Protein AF-A0A8B7D6Y5-F1 (afdb_monomer_lite)

Sequence (173 aa):
MQSFKYAVSQSFRAESDFQPVRTSPNGNCLFNACSISLIGNESLSEYLRCLTSIELYTNVGFSSNHPVIFSQTDVTKSGRIDENTAFFIIISQKAYNSFCKNNRTLSIVSESINIATNYSYSLFLTLCVLSSVVGIPIESYYPIEKDRKEIEKTAYEIFFNCTVRPRVEQAHL

Radius of gyration: 16.14 Å; chains: 1; bounding box: 42×35×40 Å

Structure (mmCIF, N/CA/C/O backbone):
data_AF-A0A8B7D6Y5-F1
#
_entry.id   AF-A0A8B7D6Y5-F1
#
loop_
_atom_site.group_PDB
_atom_site.id
_atom_site.type_symbol
_atom_site.label_atom_id
_atom_site.label_alt_id
_atom_site.label_comp_id
_atom_site.label_asym_id
_atom_site.label_entity_id
_atom_site.label_seq_id
_atom_site.pdbx_PDB_ins_code
_atom_site.Cartn_x
_atom_site.Cartn_y
_atom_site.Cartn_z
_atom_site.occupancy
_atom_site.B_iso_or_equiv
_atom_site.auth_seq_id
_atom_site.auth_comp_id
_atom_site.auth_asym_id
_atom_site.auth_atom_id
_atom_site.pdbx_PDB_model_num
ATOM 1 N N . MET A 1 1 ? 17.418 -23.456 -11.206 1.00 32.28 1 MET A N 1
ATOM 2 C CA . MET A 1 1 ? 16.991 -22.052 -11.027 1.00 32.28 1 MET A CA 1
ATOM 3 C C . MET A 1 1 ? 15.597 -21.925 -11.631 1.00 32.28 1 MET A C 1
ATOM 5 O O . MET A 1 1 ? 15.476 -21.873 -12.848 1.00 32.28 1 MET A O 1
ATOM 9 N N . GLN A 1 2 ? 14.542 -22.044 -10.821 1.00 26.25 2 GLN A N 1
ATOM 10 C CA . GLN A 1 2 ? 13.167 -21.881 -11.306 1.00 26.25 2 GLN A CA 1
ATOM 11 C C . GLN A 1 2 ? 12.915 -20.388 -11.523 1.00 26.25 2 GLN A C 1
ATOM 13 O O . GLN A 1 2 ? 13.011 -19.604 -10.584 1.00 26.25 2 GLN A O 1
ATOM 18 N N . SER A 1 3 ? 12.629 -19.986 -12.764 1.00 25.56 3 SER A N 1
ATOM 19 C CA . SER A 1 3 ? 12.130 -18.642 -13.036 1.00 25.56 3 SER A CA 1
ATOM 20 C C . SER A 1 3 ? 10.734 -18.536 -12.427 1.00 25.56 3 SER A C 1
ATOM 22 O O . SER A 1 3 ? 9.790 -19.143 -12.943 1.00 25.56 3 SER A O 1
ATOM 24 N N . PHE A 1 4 ? 10.589 -17.785 -11.341 1.00 28.42 4 PHE A N 1
ATOM 25 C CA . PHE A 1 4 ? 9.276 -17.370 -10.875 1.00 28.42 4 PHE A CA 1
ATOM 26 C C . PHE A 1 4 ? 8.731 -16.370 -11.889 1.00 28.42 4 PHE A C 1
ATOM 28 O O . PHE A 1 4 ? 9.063 -15.188 -11.889 1.00 28.42 4 PHE A O 1
ATOM 35 N N . LYS A 1 5 ? 7.935 -16.884 -12.825 1.00 28.53 5 LYS A N 1
ATOM 36 C CA . LYS A 1 5 ? 7.107 -16.055 -13.686 1.00 28.53 5 LYS A CA 1
ATOM 37 C C . LYS A 1 5 ? 6.017 -15.489 -12.788 1.00 28.53 5 LYS A C 1
ATOM 39 O O . LYS A 1 5 ? 5.042 -16.181 -12.508 1.00 28.53 5 LYS A O 1
ATOM 44 N N . TYR A 1 6 ? 6.185 -14.254 -12.324 1.00 32.69 6 TYR A N 1
ATOM 45 C CA . TYR A 1 6 ? 5.035 -13.452 -11.933 1.00 32.69 6 TYR A CA 1
ATOM 46 C C . TYR A 1 6 ? 4.132 -13.433 -13.161 1.00 32.69 6 TYR A C 1
ATOM 48 O O . TYR A 1 6 ? 4.512 -12.902 -14.206 1.00 32.69 6 TYR A O 1
ATOM 56 N N . ALA A 1 7 ? 3.003 -14.135 -13.092 1.00 30.05 7 ALA A N 1
ATOM 57 C CA . ALA A 1 7 ? 2.017 -14.084 -14.149 1.00 30.05 7 ALA A CA 1
ATOM 58 C C . ALA A 1 7 ? 1.485 -12.650 -14.160 1.00 30.05 7 ALA A C 1
ATOM 60 O O . ALA A 1 7 ? 0.591 -12.305 -13.394 1.00 30.05 7 ALA A O 1
ATOM 61 N N . VAL A 1 8 ? 2.091 -11.793 -14.985 1.00 35.47 8 VAL A N 1
ATOM 62 C CA . VAL A 1 8 ? 1.481 -10.533 -15.392 1.00 35.47 8 VAL A CA 1
ATOM 63 C C . VAL A 1 8 ? 0.207 -10.966 -16.094 1.00 35.47 8 VAL A C 1
ATOM 65 O O . VAL A 1 8 ? 0.267 -11.512 -17.199 1.00 35.47 8 VAL A O 1
ATOM 68 N N . SER A 1 9 ? -0.918 -10.870 -15.383 1.00 37.56 9 SER A N 1
ATOM 69 C CA . SER A 1 9 ? -2.193 -11.336 -15.906 1.00 37.56 9 SER A CA 1
ATOM 70 C C . SER A 1 9 ? -2.441 -10.646 -17.247 1.00 37.56 9 SER A C 1
ATOM 72 O O . SER A 1 9 ? -2.123 -9.464 -17.433 1.00 37.56 9 SER A O 1
ATOM 74 N N . GLN A 1 10 ? -2.897 -11.437 -18.217 1.00 38.91 10 GLN A N 1
ATOM 75 C CA . GLN A 1 10 ? -3.315 -10.947 -19.523 1.00 38.91 10 GLN A CA 1
ATOM 76 C C . GLN A 1 10 ? -4.280 -9.775 -19.320 1.00 38.91 10 GLN A C 1
ATOM 78 O O . GLN A 1 10 ? -5.091 -9.806 -18.401 1.00 38.91 10 GLN A O 1
ATOM 83 N N . SER A 1 11 ? -4.137 -8.746 -20.154 1.00 40.25 11 SER A N 1
ATOM 84 C CA . SER A 1 11 ? -4.945 -7.521 -20.193 1.00 40.25 11 SER A CA 1
ATOM 85 C C . SER A 1 11 ? -6.373 -7.715 -19.661 1.00 40.25 11 SER A C 1
ATOM 87 O O . SER A 1 11 ? -7.257 -8.211 -20.358 1.00 40.25 11 SER A O 1
ATOM 89 N N . PHE A 1 12 ? -6.593 -7.319 -18.406 1.00 47.62 12 PHE A N 1
ATOM 90 C CA . PHE A 1 12 ? -7.894 -7.421 -17.759 1.00 47.62 12 PHE A CA 1
ATOM 91 C C . PHE A 1 12 ? -8.858 -6.413 -18.390 1.00 47.62 12 PHE A C 1
ATOM 93 O O . PHE A 1 12 ? -8.628 -5.203 -18.361 1.00 47.62 12 PHE A O 1
ATOM 100 N N . ARG A 1 13 ? -9.950 -6.912 -18.974 1.00 47.09 13 ARG A N 1
ATOM 101 C CA . ARG A 1 13 ? -11.105 -6.099 -19.364 1.00 47.09 13 ARG A CA 1
ATOM 102 C C . ARG A 1 13 ? -12.125 -6.202 -18.240 1.00 47.09 13 ARG A C 1
ATOM 104 O O . ARG A 1 13 ? -12.816 -7.207 -18.142 1.00 47.09 13 ARG A O 1
ATOM 111 N N . ALA A 1 14 ? -12.237 -5.158 -17.426 1.00 46.56 14 ALA A N 1
ATOM 112 C CA . ALA A 1 14 ? -13.153 -5.070 -16.284 1.00 46.56 14 ALA A CA 1
ATOM 113 C C . ALA A 1 14 ? -14.660 -5.168 -16.631 1.00 46.56 14 ALA A C 1
ATOM 115 O O . ALA A 1 14 ? -15.495 -4.921 -15.772 1.00 46.56 14 ALA A O 1
ATOM 116 N N . GLU A 1 15 ? -15.035 -5.470 -17.878 1.00 46.34 15 GLU A N 1
ATOM 117 C CA . GLU A 1 15 ? -16.386 -5.239 -18.403 1.00 46.34 15 GLU A CA 1
ATOM 118 C C . GLU A 1 15 ? -17.390 -6.400 -18.181 1.00 46.34 15 GLU A C 1
ATOM 120 O O . GLU A 1 15 ? -18.560 -6.190 -18.486 1.00 46.34 15 GLU A O 1
ATOM 125 N N . SER A 1 16 ? -17.022 -7.580 -17.644 1.00 53.22 16 SER A N 1
ATOM 126 C CA . SER A 1 16 ? -17.982 -8.708 -17.497 1.00 53.22 16 SER A CA 1
ATOM 127 C C . SER A 1 16 ? -18.344 -9.156 -16.075 1.00 53.22 16 SER A C 1
ATOM 129 O O . SER A 1 16 ? -19.503 -9.501 -15.865 1.00 53.22 16 SER A O 1
ATOM 131 N N . ASP A 1 17 ? -17.422 -9.137 -15.101 1.00 60.56 17 ASP A N 1
ATOM 132 C CA . ASP A 1 17 ? -17.633 -9.862 -13.825 1.00 60.56 17 ASP A CA 1
ATOM 133 C C . ASP A 1 17 ? -17.554 -9.000 -12.553 1.00 60.56 17 ASP A C 1
ATOM 135 O O . ASP A 1 17 ? -17.895 -9.466 -11.466 1.00 60.56 17 ASP A O 1
ATOM 139 N N . PHE A 1 18 ? -17.144 -7.734 -12.665 1.00 69.19 18 PHE A N 1
ATOM 140 C CA . PHE A 1 18 ? -16.973 -6.844 -11.515 1.00 69.19 18 PHE A CA 1
ATOM 141 C C . PHE A 1 18 ? -17.637 -5.491 -11.756 1.00 69.19 18 PHE A C 1
ATOM 143 O O . PHE A 1 18 ? -17.457 -4.866 -12.799 1.00 69.19 18 PHE A O 1
ATOM 150 N N . GLN A 1 19 ? -18.382 -5.009 -10.762 1.00 77.69 19 GLN A N 1
ATOM 151 C CA . GLN A 1 19 ? -18.986 -3.681 -10.788 1.00 77.69 19 GLN A CA 1
ATOM 152 C C . GLN A 1 19 ? -18.089 -2.700 -10.016 1.00 77.69 19 GLN A C 1
ATOM 154 O O . GLN A 1 19 ? -17.922 -2.871 -8.806 1.00 77.69 19 GLN A O 1
ATOM 159 N N . PRO A 1 20 ? -17.510 -1.669 -10.662 1.00 83.31 20 PRO A N 1
ATOM 160 C CA . PRO A 1 20 ? -16.677 -0.702 -9.960 1.00 83.31 20 PRO A CA 1
ATOM 161 C C . PRO A 1 20 ? -17.518 0.093 -8.956 1.00 83.31 20 PRO A C 1
ATOM 163 O O . PRO A 1 20 ? -18.541 0.684 -9.309 1.00 83.31 20 PRO A O 1
ATOM 166 N N . VAL A 1 21 ? -17.061 0.137 -7.705 1.00 89.38 21 VAL A N 1
ATOM 167 C CA . VAL A 1 21 ? -17.671 0.943 -6.643 1.00 89.38 21 VAL A CA 1
ATOM 168 C C . VAL A 1 21 ? -16.821 2.183 -6.414 1.00 89.38 21 VAL A C 1
ATOM 170 O O . VAL A 1 21 ? -15.607 2.110 -6.232 1.00 89.38 21 VAL A O 1
ATOM 173 N N . ARG A 1 22 ? -17.467 3.349 -6.443 1.00 92.12 22 ARG A N 1
ATOM 174 C CA . ARG A 1 22 ? -16.793 4.629 -6.243 1.00 92.12 22 ARG A CA 1
ATOM 175 C C . ARG A 1 22 ? -16.532 4.866 -4.757 1.00 92.12 22 ARG A C 1
ATOM 177 O O . ARG A 1 22 ? -17.463 4.818 -3.960 1.00 92.12 22 ARG A O 1
ATOM 184 N N . THR A 1 23 ? -15.295 5.214 -4.419 1.00 95.25 23 THR A N 1
ATOM 185 C CA . THR A 1 23 ? -14.926 5.709 -3.087 1.00 95.25 23 THR A CA 1
ATOM 186 C C . THR A 1 23 ? -15.082 7.225 -2.997 1.00 95.25 23 THR A C 1
ATOM 188 O O . THR A 1 23 ? -15.060 7.937 -4.010 1.00 95.25 23 THR A O 1
ATOM 191 N N . SER A 1 24 ? -15.110 7.752 -1.777 1.00 94.50 24 SER A N 1
ATOM 192 C CA . SER A 1 24 ? -14.846 9.162 -1.511 1.00 94.50 24 SER A CA 1
ATOM 193 C C . SER A 1 24 ? -13.497 9.558 -2.137 1.00 94.50 24 SER A C 1
ATOM 195 O O . SER A 1 24 ? -12.489 8.886 -1.882 1.00 94.50 24 SER A O 1
ATOM 197 N N . PRO A 1 25 ? -13.437 10.628 -2.956 1.00 90.25 25 PRO A N 1
ATOM 198 C CA . PRO A 1 25 ? -12.217 11.077 -3.629 1.00 90.25 25 PRO A CA 1
ATOM 199 C C . PRO A 1 25 ? -11.365 11.953 -2.698 1.00 90.25 25 PRO A C 1
ATOM 201 O O . PRO A 1 25 ? -10.955 13.055 -3.050 1.00 90.25 25 PRO A O 1
ATOM 204 N N . ASN A 1 26 ? -11.145 11.481 -1.473 1.00 89.25 26 ASN A N 1
ATOM 205 C CA . ASN A 1 26 ? -10.206 12.075 -0.531 1.00 89.25 26 ASN A CA 1
ATOM 206 C C . ASN A 1 26 ? -8.901 11.261 -0.577 1.00 89.25 26 ASN A C 1
ATOM 208 O O . ASN A 1 26 ? -8.879 10.141 -1.088 1.00 89.25 26 ASN A O 1
ATOM 212 N N . GLY A 1 27 ? -7.792 11.785 -0.056 1.00 90.88 27 GLY A N 1
ATOM 213 C CA . GLY A 1 27 ? -6.514 11.058 -0.071 1.00 90.88 27 GLY A CA 1
ATOM 214 C C . GLY A 1 27 ? -6.485 9.760 0.759 1.00 90.88 27 GLY A C 1
ATOM 215 O O . GLY A 1 27 ? -5.415 9.196 0.963 1.00 90.88 27 GLY A O 1
ATOM 216 N N . ASN A 1 28 ? -7.636 9.269 1.239 1.00 95.38 28 ASN A N 1
ATOM 217 C CA . ASN A 1 28 ? -7.809 7.928 1.797 1.00 95.38 28 ASN A CA 1
ATOM 218 C C . ASN A 1 28 ? -8.375 6.923 0.782 1.00 95.38 28 ASN A C 1
ATOM 220 O O . ASN A 1 28 ? -8.666 5.803 1.179 1.00 95.38 28 ASN A O 1
ATOM 224 N N . CYS A 1 29 ? -8.529 7.273 -0.500 1.00 94.62 29 CYS A N 1
ATOM 225 C CA . CYS A 1 29 ? -9.217 6.442 -1.497 1.00 94.62 29 CYS A CA 1
ATOM 226 C C . CYS A 1 29 ? -8.765 4.968 -1.537 1.00 94.62 29 CYS A C 1
ATOM 228 O O . CYS A 1 29 ? -9.612 4.089 -1.655 1.00 94.62 29 CYS A O 1
ATOM 230 N N . LEU A 1 30 ? -7.471 4.678 -1.350 1.00 95.44 30 LEU A N 1
ATOM 231 C CA . LEU A 1 30 ? -6.962 3.306 -1.228 1.00 95.44 30 LEU A CA 1
ATOM 232 C C . LEU A 1 30 ? -7.583 2.555 -0.034 1.00 95.44 30 LEU A C 1
ATOM 234 O O . LEU A 1 30 ? -8.047 1.424 -0.170 1.00 95.44 30 LEU A O 1
ATOM 238 N N . PHE A 1 31 ? -7.607 3.190 1.137 1.00 97.81 31 PHE A N 1
ATOM 239 C CA . PHE A 1 31 ? -8.162 2.609 2.359 1.00 97.81 31 PHE A CA 1
ATOM 240 C C . PHE A 1 31 ? -9.689 2.559 2.325 1.00 97.81 31 PHE A C 1
ATOM 242 O O . PHE A 1 31 ? -10.262 1.577 2.786 1.00 97.81 31 PHE A O 1
ATOM 249 N N . ASN A 1 32 ? -10.333 3.554 1.712 1.00 97.62 32 ASN A N 1
ATOM 250 C CA . ASN A 1 32 ? -11.772 3.555 1.457 1.00 97.62 32 ASN A CA 1
ATOM 251 C C . ASN A 1 32 ? -12.167 2.371 0.568 1.00 97.62 32 ASN A C 1
ATOM 253 O O . ASN A 1 32 ? -13.096 1.641 0.903 1.00 97.62 32 ASN A O 1
ATOM 257 N N . ALA A 1 33 ? -11.429 2.140 -0.524 1.00 95.88 33 ALA A N 1
ATOM 258 C CA . ALA A 1 33 ? -11.664 1.014 -1.426 1.00 95.88 33 ALA A CA 1
A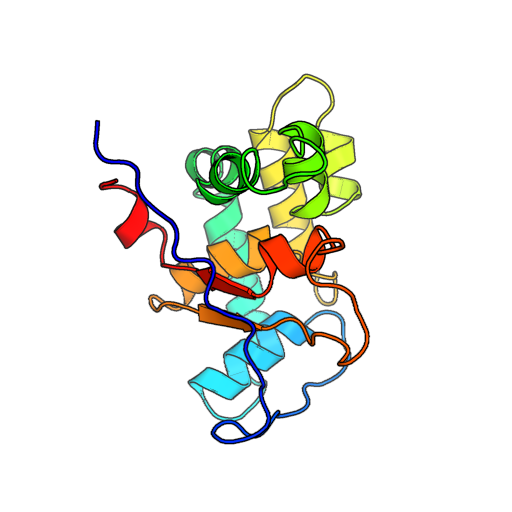TOM 259 C C . ALA A 1 33 ? -11.533 -0.316 -0.679 1.00 95.88 33 ALA A C 1
ATOM 261 O O . ALA A 1 33 ? -12.412 -1.166 -0.764 1.00 95.88 33 ALA A O 1
ATOM 262 N N . CYS A 1 34 ? -10.470 -0.468 0.112 1.00 96.56 34 CYS A N 1
ATOM 263 C CA . CYS A 1 34 ? -10.254 -1.672 0.903 1.00 96.56 34 CYS A CA 1
ATOM 264 C C . CYS A 1 34 ? -11.343 -1.872 1.973 1.00 96.56 34 CYS A C 1
ATOM 266 O O . CYS A 1 34 ? -11.875 -2.970 2.109 1.00 96.56 34 CYS A O 1
ATOM 268 N N . SER A 1 35 ? -11.741 -0.809 2.677 1.00 97.94 35 SER A N 1
ATOM 269 C CA . SER A 1 35 ? -12.831 -0.839 3.658 1.00 97.94 35 SER A CA 1
ATOM 270 C C . SER A 1 35 ? -14.151 -1.273 3.015 1.00 97.94 35 SER A C 1
ATOM 272 O O . SER A 1 35 ? -14.833 -2.150 3.545 1.00 97.94 35 SER A O 1
ATOM 274 N N . ILE A 1 36 ? -14.493 -0.725 1.845 1.00 96.44 36 ILE A N 1
ATOM 275 C CA . ILE A 1 36 ? -15.694 -1.117 1.099 1.00 96.44 36 ILE A CA 1
ATOM 276 C C . ILE A 1 36 ? -15.629 -2.595 0.711 1.00 96.44 36 ILE A C 1
ATOM 278 O O . ILE A 1 36 ? -16.602 -3.311 0.928 1.00 96.44 36 ILE A O 1
ATOM 282 N N . SER A 1 37 ? -14.491 -3.071 0.203 1.00 94.00 37 SER A N 1
ATOM 283 C CA . SER A 1 37 ? -14.328 -4.484 -0.156 1.00 94.00 37 SER A CA 1
ATOM 284 C C . SER A 1 37 ? -14.456 -5.430 1.042 1.00 94.00 37 SER A C 1
ATOM 286 O O . SER A 1 37 ? -14.931 -6.549 0.878 1.00 94.00 37 SER A O 1
ATOM 288 N N . LEU A 1 38 ? -14.048 -5.001 2.241 1.00 95.12 38 LEU A N 1
ATOM 289 C CA . LEU A 1 38 ? -14.090 -5.830 3.450 1.00 95.12 38 LEU A CA 1
ATOM 290 C C . LEU A 1 38 ? -15.453 -5.819 4.151 1.00 95.12 38 LEU A C 1
ATOM 292 O O . LEU A 1 38 ? -15.895 -6.859 4.634 1.00 95.12 38 LEU A O 1
ATOM 296 N N . ILE A 1 39 ? -16.097 -4.653 4.262 1.00 96.44 39 ILE A N 1
ATOM 297 C CA . ILE A 1 39 ? -17.285 -4.468 5.117 1.00 96.44 39 ILE A CA 1
ATOM 298 C C . ILE A 1 39 ? -18.435 -3.694 4.453 1.00 96.44 39 ILE A C 1
ATOM 300 O O . ILE A 1 39 ? -19.424 -3.367 5.108 1.00 96.44 39 ILE A O 1
ATOM 304 N N . GLY A 1 40 ? -18.317 -3.360 3.167 1.00 96.00 40 GLY A N 1
ATOM 305 C CA . GLY A 1 40 ? -19.365 -2.690 2.391 1.00 96.00 40 GLY A CA 1
ATOM 306 C C . GLY A 1 40 ? -19.512 -1.183 2.633 1.00 96.00 40 GLY A C 1
ATOM 307 O O . GLY A 1 40 ? -20.456 -0.583 2.126 1.00 96.00 40 GLY A O 1
ATOM 308 N N . ASN A 1 41 ? -18.620 -0.546 3.399 1.00 96.88 41 ASN A N 1
ATOM 309 C CA . ASN A 1 41 ? -18.607 0.906 3.624 1.00 96.88 41 ASN A CA 1
ATOM 310 C C . ASN A 1 41 ? -17.197 1.411 3.991 1.00 96.88 41 ASN A C 1
ATOM 312 O O . ASN A 1 41 ? -16.276 0.617 4.150 1.00 96.88 41 ASN A O 1
ATOM 316 N N . GLU A 1 42 ? -17.016 2.725 4.147 1.00 97.81 42 GLU A N 1
ATOM 317 C CA . GLU A 1 42 ? -15.705 3.365 4.370 1.00 97.81 42 GLU A CA 1
ATOM 318 C C . GLU A 1 42 ? -15.292 3.499 5.854 1.00 97.81 42 GLU A C 1
ATOM 320 O O . 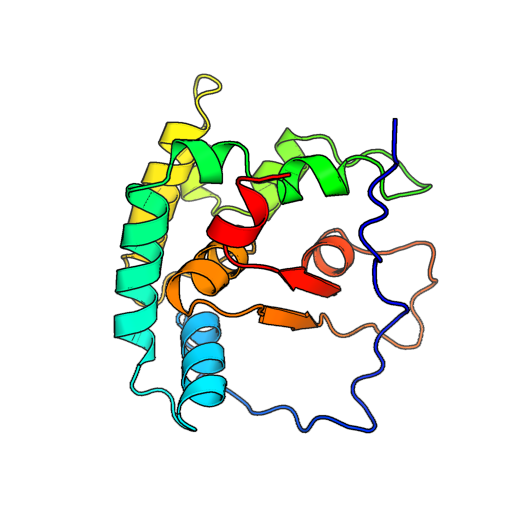GLU A 1 42 ? -14.302 4.168 6.154 1.00 97.81 42 GLU A O 1
ATOM 325 N N . SER A 1 43 ? -16.013 2.892 6.806 1.00 97.94 43 SER A N 1
ATOM 326 C CA . SER A 1 43 ? -15.781 3.136 8.244 1.00 97.94 43 SER A CA 1
ATOM 327 C C . SER A 1 43 ? -14.446 2.613 8.791 1.00 97.94 43 SER A C 1
ATOM 329 O O . SER A 1 43 ? -13.992 3.106 9.822 1.00 97.94 43 SER A O 1
ATOM 331 N N . LEU A 1 44 ? -13.770 1.677 8.110 1.00 97.81 44 LEU A N 1
ATOM 332 C CA . LEU A 1 44 ? -12.452 1.177 8.527 1.00 97.81 44 LEU A CA 1
ATOM 333 C C . LEU A 1 44 ? -11.282 1.969 7.939 1.00 97.81 44 LEU A C 1
ATOM 335 O O . LEU A 1 44 ? -10.135 1.669 8.256 1.00 97.81 44 LEU A O 1
ATOM 339 N N . SER A 1 45 ? -11.524 2.970 7.097 1.00 97.19 45 SER A N 1
ATOM 340 C CA . SER A 1 45 ? -10.468 3.578 6.278 1.00 97.19 45 SER A CA 1
ATOM 341 C C . SER A 1 45 ? -9.329 4.188 7.099 1.00 97.19 45 SER A C 1
ATOM 343 O O . SER A 1 45 ? -8.158 3.929 6.828 1.00 97.19 45 SER A O 1
ATOM 345 N N . GLU A 1 46 ? -9.647 4.950 8.148 1.00 96.81 46 GLU A N 1
ATOM 346 C CA . GLU A 1 46 ? -8.631 5.542 9.031 1.00 96.81 46 GLU A CA 1
ATOM 347 C C . GLU A 1 46 ? -7.904 4.481 9.868 1.00 96.81 46 GLU A C 1
ATOM 349 O O . GLU A 1 46 ? -6.695 4.574 10.092 1.00 96.81 46 GLU A O 1
ATOM 354 N N . TYR A 1 47 ? -8.620 3.432 10.277 1.00 97.62 47 TYR A N 1
ATOM 355 C CA . TYR A 1 47 ? -8.042 2.317 11.020 1.00 97.62 47 TYR A CA 1
ATOM 356 C C . TYR A 1 47 ? -7.058 1.515 10.156 1.00 97.62 47 TYR A C 1
ATOM 358 O O . TYR A 1 47 ? -5.916 1.300 10.559 1.00 97.62 47 TYR A O 1
ATOM 366 N N . LEU A 1 48 ? -7.453 1.159 8.928 1.00 98.12 48 LEU A N 1
ATOM 367 C CA . LEU A 1 48 ? -6.596 0.492 7.943 1.00 98.12 48 LEU A CA 1
ATOM 368 C C . LEU A 1 48 ? -5.365 1.335 7.612 1.00 98.12 48 LEU A C 1
ATOM 370 O O . LEU A 1 48 ? -4.258 0.804 7.527 1.00 98.12 48 LEU A O 1
ATOM 374 N N . ARG A 1 49 ? -5.535 2.653 7.478 1.00 97.75 49 ARG A N 1
ATOM 375 C CA . ARG A 1 49 ? -4.434 3.597 7.265 1.00 97.75 49 ARG A CA 1
ATOM 376 C C . ARG A 1 49 ? -3.426 3.565 8.408 1.00 97.75 49 ARG A C 1
ATOM 378 O O . ARG A 1 49 ? -2.226 3.431 8.163 1.00 97.75 49 ARG A O 1
ATOM 385 N N . CYS A 1 50 ? -3.915 3.636 9.644 1.00 97.62 50 CYS A N 1
ATOM 386 C CA . CYS A 1 50 ? -3.089 3.553 10.843 1.00 97.62 50 CYS A CA 1
ATOM 387 C C . CYS A 1 50 ? -2.314 2.228 10.888 1.00 97.62 50 CYS A C 1
ATOM 389 O O . CYS A 1 50 ? -1.083 2.239 10.945 1.00 97.62 50 CYS A O 1
ATOM 391 N N . LEU A 1 51 ? -3.000 1.091 10.746 1.00 98.12 51 LEU A N 1
ATOM 392 C CA . LEU A 1 51 ? -2.359 -0.226 10.740 1.00 98.12 51 LEU A CA 1
ATOM 393 C C . LEU A 1 51 ? -1.327 -0.377 9.616 1.00 98.12 51 LEU A C 1
ATOM 395 O O . LEU A 1 51 ? -0.246 -0.909 9.846 1.00 98.12 51 LEU A O 1
ATOM 399 N N . THR A 1 52 ? -1.615 0.148 8.425 1.00 97.88 52 THR A N 1
ATOM 400 C CA . THR A 1 52 ? -0.682 0.108 7.287 1.00 97.88 52 THR A CA 1
ATOM 401 C C . THR A 1 52 ? 0.568 0.931 7.556 1.00 97.88 52 THR A C 1
ATOM 403 O O . THR A 1 52 ? 1.671 0.489 7.240 1.00 97.88 52 THR A O 1
ATOM 406 N N . SER A 1 53 ? 0.431 2.099 8.189 1.00 97.62 53 SER A N 1
ATOM 407 C CA . SER A 1 53 ? 1.592 2.890 8.605 1.00 97.62 53 SER A CA 1
ATOM 408 C C . SER A 1 53 ? 2.447 2.160 9.650 1.00 97.62 53 SER A C 1
ATOM 410 O O . SER A 1 53 ? 3.674 2.156 9.539 1.00 97.62 53 SER A O 1
ATOM 412 N N . ILE A 1 54 ? 1.813 1.472 10.608 1.00 97.81 54 ILE A N 1
ATOM 413 C CA . ILE A 1 54 ? 2.495 0.682 11.641 1.00 97.81 54 ILE A CA 1
ATOM 414 C C . ILE A 1 54 ? 3.217 -0.515 11.018 1.00 97.81 54 ILE A C 1
ATOM 416 O O . ILE A 1 54 ? 4.391 -0.730 11.313 1.00 97.81 54 ILE A O 1
ATOM 420 N N . GLU A 1 55 ? 2.565 -1.276 10.137 1.00 97.12 55 GLU A N 1
ATOM 421 C CA . GLU A 1 55 ? 3.179 -2.418 9.445 1.00 97.12 55 GLU A CA 1
ATOM 422 C C . GLU A 1 55 ? 4.386 -1.963 8.610 1.00 97.12 55 GLU A C 1
ATOM 424 O O . GLU A 1 55 ? 5.447 -2.589 8.671 1.00 97.12 55 GLU A O 1
ATOM 429 N N . LEU A 1 56 ? 4.266 -0.835 7.895 1.00 95.31 56 LEU A N 1
ATOM 430 C CA . LEU A 1 56 ? 5.356 -0.275 7.095 1.00 95.31 56 LEU A CA 1
ATOM 431 C C . LEU A 1 56 ? 6.548 0.138 7.973 1.00 95.31 56 LEU A C 1
ATOM 433 O O . LEU A 1 56 ? 7.686 -0.171 7.627 1.00 95.31 56 LEU A O 1
ATOM 437 N N . TYR A 1 57 ? 6.292 0.788 9.116 1.00 96.31 57 TYR A N 1
ATOM 438 C CA . TYR A 1 57 ? 7.322 1.223 10.069 1.00 96.31 57 TYR A CA 1
ATOM 439 C C . TYR A 1 57 ? 8.007 0.048 10.784 1.00 96.31 57 TYR A C 1
ATOM 441 O O . TYR A 1 57 ? 9.226 0.026 10.950 1.00 96.31 57 TYR A O 1
ATOM 449 N N . THR A 1 58 ? 7.235 -0.951 11.208 1.00 96.31 58 THR A N 1
ATOM 450 C CA . THR A 1 58 ? 7.753 -2.107 11.959 1.00 96.31 58 THR A CA 1
ATOM 451 C C . THR A 1 58 ? 8.502 -3.096 11.068 1.00 96.31 58 THR A C 1
ATOM 453 O O . THR A 1 58 ? 9.441 -3.742 11.529 1.00 96.31 58 THR A O 1
ATOM 456 N N . ASN A 1 59 ? 8.165 -3.161 9.775 1.00 95.19 59 ASN A N 1
ATOM 457 C CA . ASN A 1 59 ? 8.778 -4.069 8.802 1.00 95.19 59 ASN A CA 1
ATOM 458 C C . ASN A 1 59 ? 9.593 -3.321 7.732 1.00 95.19 59 ASN A C 1
ATOM 460 O O . ASN A 1 59 ? 9.616 -3.712 6.559 1.00 95.19 59 ASN A O 1
ATOM 464 N N . VAL A 1 60 ? 10.298 -2.255 8.128 1.00 92.69 60 VAL A N 1
ATOM 465 C CA . VAL A 1 60 ? 11.119 -1.425 7.225 1.00 92.69 60 VAL A CA 1
ATOM 466 C C . VAL A 1 60 ? 12.169 -2.225 6.448 1.00 92.69 60 VAL A C 1
ATOM 468 O O . VAL A 1 60 ? 12.433 -1.926 5.285 1.00 92.69 60 VAL A O 1
ATOM 471 N N . GLY A 1 61 ? 12.752 -3.268 7.049 1.00 90.94 61 GLY A N 1
ATOM 472 C CA . GLY A 1 61 ? 13.780 -4.095 6.405 1.00 90.94 61 GLY A CA 1
ATOM 473 C C . GLY A 1 61 ? 13.233 -4.917 5.236 1.00 90.94 61 GLY A C 1
ATOM 474 O O . GLY A 1 61 ? 13.857 -4.979 4.180 1.00 90.94 61 GLY A O 1
ATOM 475 N N . PHE A 1 62 ? 12.032 -5.478 5.397 1.00 90.81 62 PHE A N 1
ATOM 476 C CA . PHE A 1 62 ? 11.337 -6.168 4.312 1.00 90.81 62 PHE A CA 1
ATOM 477 C C . PHE A 1 62 ? 10.862 -5.169 3.255 1.00 90.81 62 PHE A C 1
ATOM 479 O O . PHE A 1 62 ? 11.144 -5.329 2.075 1.00 90.81 62 PHE A O 1
ATOM 486 N N . SER A 1 63 ? 10.197 -4.095 3.680 1.00 90.94 63 SER A N 1
ATOM 487 C CA . SER A 1 63 ? 9.586 -3.119 2.771 1.00 90.94 63 SER A CA 1
ATOM 488 C C . SER A 1 63 ? 10.615 -2.365 1.919 1.00 90.94 63 SER A C 1
ATOM 490 O O . SER A 1 63 ? 10.344 -2.035 0.769 1.00 90.94 63 SER A O 1
ATOM 492 N N . SER A 1 64 ? 11.821 -2.133 2.448 1.00 89.31 64 SER A N 1
ATOM 493 C CA . SER A 1 64 ? 12.929 -1.513 1.701 1.00 89.31 64 SER A CA 1
ATOM 494 C C . SER A 1 64 ? 13.520 -2.416 0.614 1.00 89.31 64 SER A C 1
ATOM 496 O O . SER A 1 64 ? 14.170 -1.917 -0.305 1.00 89.31 64 SER A O 1
ATOM 498 N N . ASN A 1 65 ? 13.261 -3.722 0.697 1.00 87.44 65 ASN A N 1
ATOM 499 C CA . ASN A 1 65 ? 13.694 -4.746 -0.250 1.00 87.44 65 ASN A CA 1
ATOM 500 C C . ASN A 1 65 ? 12.496 -5.549 -0.776 1.00 87.44 65 ASN A C 1
ATOM 502 O O . ASN A 1 65 ? 12.625 -6.737 -1.067 1.00 87.44 65 ASN A O 1
ATOM 506 N N . HIS A 1 66 ? 11.317 -4.925 -0.858 1.00 86.19 66 HIS A N 1
ATOM 507 C CA . HIS A 1 66 ? 10.101 -5.631 -1.242 1.00 86.19 66 HIS A CA 1
ATOM 508 C C . HIS A 1 66 ? 10.295 -6.292 -2.622 1.00 86.19 66 HIS A C 1
ATOM 510 O O . HIS A 1 66 ? 10.705 -5.592 -3.556 1.00 86.19 66 HIS A O 1
ATOM 516 N N . PRO A 1 67 ? 9.966 -7.590 -2.804 1.00 81.88 67 PRO A N 1
ATOM 517 C CA . PRO A 1 67 ? 10.221 -8.322 -4.052 1.00 81.88 67 PRO A CA 1
ATOM 518 C C . PRO A 1 67 ? 9.682 -7.626 -5.303 1.00 81.8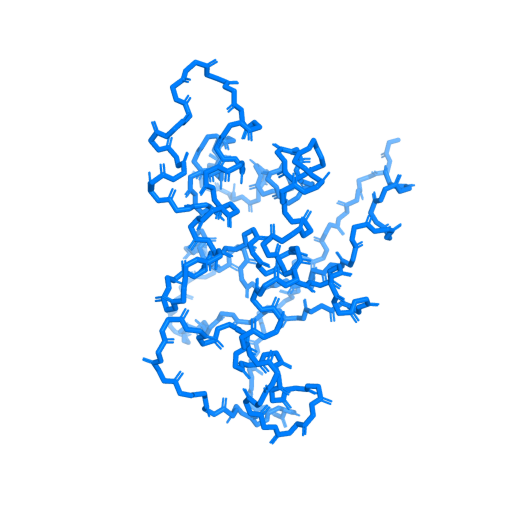8 67 PRO A C 1
ATOM 520 O O . PRO A 1 67 ? 10.264 -7.719 -6.384 1.00 81.88 67 PRO A O 1
ATOM 523 N N . VAL A 1 68 ? 8.595 -6.865 -5.144 1.00 76.56 68 VAL A N 1
ATOM 524 C CA . VAL A 1 68 ? 7.993 -6.103 -6.239 1.00 76.56 68 VAL A CA 1
ATOM 525 C C . VAL A 1 68 ? 8.939 -5.080 -6.875 1.00 76.56 68 VAL A C 1
ATOM 527 O O . VAL A 1 68 ? 8.868 -4.899 -8.083 1.00 76.56 68 VAL A O 1
ATOM 530 N N . ILE A 1 69 ? 9.869 -4.481 -6.118 1.00 73.31 69 ILE A N 1
ATOM 531 C CA . ILE A 1 69 ? 10.876 -3.545 -6.651 1.00 73.31 69 ILE A CA 1
ATOM 532 C C . ILE A 1 69 ? 11.747 -4.254 -7.693 1.00 73.31 69 ILE A C 1
ATOM 534 O O . ILE A 1 69 ? 11.984 -3.727 -8.774 1.00 73.31 69 ILE A O 1
ATOM 538 N N . PHE A 1 70 ? 12.179 -5.477 -7.381 1.00 70.25 70 PHE A N 1
ATOM 539 C CA . PHE A 1 70 ? 13.095 -6.256 -8.210 1.00 70.25 70 PHE A CA 1
ATOM 540 C C . PHE A 1 70 ? 12.381 -6.955 -9.366 1.00 70.25 70 PHE A C 1
ATOM 542 O O . PHE A 1 70 ? 12.900 -6.995 -10.479 1.00 70.25 70 PHE A O 1
ATOM 549 N N . SER A 1 71 ? 11.166 -7.457 -9.129 1.00 67.38 71 SER A N 1
ATOM 550 C CA . SER A 1 71 ? 10.386 -8.198 -10.129 1.00 67.38 71 SER A CA 1
ATOM 551 C C . SER A 1 71 ? 10.061 -7.390 -11.391 1.00 67.38 71 SER A C 1
ATOM 553 O O . SER A 1 71 ? 9.855 -7.983 -12.445 1.00 67.38 71 SER A O 1
ATOM 555 N N . GLN A 1 72 ? 10.052 -6.053 -11.302 1.00 62.16 72 GLN A N 1
ATOM 556 C CA . GLN A 1 72 ? 9.705 -5.167 -12.420 1.00 62.16 72 GLN A CA 1
ATOM 557 C C . GLN A 1 72 ? 10.911 -4.704 -13.250 1.00 62.16 72 GLN A C 1
ATOM 559 O O . GLN A 1 72 ? 10.742 -4.091 -14.305 1.00 62.16 72 GLN A O 1
ATOM 564 N N . THR A 1 73 ? 12.133 -5.029 -12.819 1.00 55.34 73 THR A N 1
ATOM 565 C CA . THR A 1 73 ? 13.368 -4.570 -13.477 1.00 55.34 73 THR A CA 1
ATOM 566 C C . THR A 1 73 ? 13.652 -5.254 -14.824 1.00 55.34 73 THR A C 1
ATOM 568 O O . THR A 1 73 ? 14.430 -4.723 -15.613 1.00 55.34 73 THR A O 1
ATOM 571 N N . ASP A 1 74 ? 12.971 -6.362 -15.148 1.00 53.38 74 ASP A N 1
ATOM 572 C CA . ASP A 1 74 ? 13.186 -7.154 -16.375 1.00 53.38 74 ASP A CA 1
ATOM 573 C C . ASP A 1 74 ? 11.968 -7.184 -17.341 1.00 53.38 74 ASP A C 1
ATOM 575 O O . ASP A 1 74 ? 11.923 -7.997 -18.264 1.00 53.38 74 ASP A O 1
ATOM 579 N N . VAL A 1 75 ? 10.955 -6.322 -17.158 1.00 53.12 75 VAL A N 1
ATOM 580 C CA . VAL A 1 75 ? 9.607 -6.562 -17.733 1.00 53.12 75 VAL A CA 1
ATOM 581 C C . VAL A 1 75 ? 9.319 -5.859 -19.071 1.00 53.12 75 VAL A C 1
ATOM 583 O O . VAL A 1 75 ? 8.322 -6.188 -19.715 1.00 53.12 75 VAL A O 1
ATOM 586 N N . THR A 1 76 ? 10.167 -4.955 -19.582 1.00 50.16 76 THR A N 1
ATOM 587 C CA . THR A 1 76 ? 9.871 -4.284 -20.870 1.00 50.16 76 THR A CA 1
ATOM 588 C C . THR A 1 76 ? 10.848 -4.634 -21.995 1.00 50.16 76 THR A C 1
ATOM 590 O O . THR A 1 76 ? 12.060 -4.711 -21.803 1.00 50.16 76 THR A O 1
ATOM 593 N N . LYS A 1 77 ? 10.312 -4.799 -23.216 1.00 47.12 77 LYS A N 1
ATOM 594 C CA . LYS A 1 77 ? 11.099 -4.902 -24.461 1.00 47.12 77 LYS A CA 1
ATOM 595 C C . LYS A 1 77 ? 11.778 -3.572 -24.849 1.00 47.12 77 LYS A C 1
ATOM 597 O O . LYS A 1 77 ? 12.607 -3.578 -25.753 1.00 47.12 77 LYS A O 1
ATOM 602 N N . SER A 1 78 ? 11.429 -2.458 -24.195 1.00 48.50 78 SER A N 1
ATOM 603 C CA . SER A 1 78 ? 11.927 -1.097 -24.450 1.00 48.50 78 SER A CA 1
ATOM 604 C C . SER A 1 78 ? 13.016 -0.630 -23.472 1.00 48.50 78 SER A C 1
ATOM 606 O O . SER A 1 78 ? 13.628 0.408 -23.706 1.00 48.50 78 SER A O 1
ATOM 608 N N . GLY A 1 79 ? 13.308 -1.393 -22.415 1.00 51.94 79 GLY A N 1
ATOM 609 C CA . GLY A 1 79 ? 14.373 -1.086 -21.462 1.00 51.94 79 GLY A CA 1
ATOM 610 C C . GLY A 1 79 ? 14.061 -1.535 -20.035 1.00 51.94 79 GLY A C 1
ATOM 611 O O . GLY A 1 79 ? 12.909 -1.632 -19.613 1.00 51.94 79 GLY A O 1
ATOM 612 N N . ARG A 1 80 ? 15.109 -1.812 -19.262 1.00 62.34 80 ARG A N 1
ATOM 613 C CA . ARG A 1 80 ? 14.986 -2.077 -17.825 1.00 62.34 80 ARG A CA 1
ATOM 614 C C . ARG A 1 80 ? 14.488 -0.812 -17.123 1.00 62.34 80 ARG A C 1
ATOM 616 O O . ARG A 1 80 ? 15.098 0.240 -17.301 1.00 62.34 80 ARG A O 1
ATOM 623 N N . ILE A 1 81 ? 13.425 -0.909 -16.318 1.00 70.44 81 ILE A N 1
ATOM 624 C CA . ILE A 1 81 ? 13.199 0.100 -15.275 1.00 70.44 81 ILE A CA 1
ATOM 625 C C . ILE A 1 81 ? 14.295 -0.160 -14.250 1.00 70.44 81 ILE A C 1
ATOM 627 O O . ILE A 1 81 ? 14.335 -1.236 -13.653 1.00 70.44 81 ILE A O 1
ATOM 631 N N . ASP A 1 82 ? 15.230 0.774 -14.102 1.00 75.75 82 ASP A N 1
ATOM 632 C CA . ASP A 1 82 ? 16.256 0.629 -13.082 1.00 75.75 82 ASP A CA 1
ATOM 633 C C . ASP A 1 82 ? 15.622 0.684 -11.687 1.00 75.75 82 ASP A C 1
ATOM 635 O O . ASP A 1 82 ? 14.545 1.241 -11.463 1.00 75.75 82 ASP A O 1
ATOM 639 N N . GLU A 1 83 ? 16.312 0.088 -10.730 1.00 79.62 83 GLU A N 1
ATOM 640 C CA . GLU A 1 83 ? 15.807 -0.105 -9.380 1.00 79.62 83 GLU A CA 1
ATOM 641 C C . GLU A 1 83 ? 15.469 1.207 -8.657 1.00 79.62 83 GLU A C 1
ATOM 643 O O . GLU A 1 83 ? 14.515 1.246 -7.881 1.00 79.62 83 GLU A O 1
ATOM 648 N N . ASN A 1 84 ? 16.199 2.297 -8.924 1.00 80.50 84 ASN A N 1
ATOM 649 C CA . ASN A 1 84 ? 15.922 3.587 -8.294 1.00 80.50 84 ASN A CA 1
ATOM 650 C C . ASN A 1 84 ? 14.660 4.219 -8.879 1.00 80.50 84 ASN A C 1
ATOM 652 O O . ASN A 1 84 ? 13.854 4.761 -8.126 1.00 80.50 84 ASN A O 1
ATOM 656 N N . THR A 1 85 ? 14.451 4.098 -10.191 1.00 79.88 85 THR A N 1
ATOM 657 C CA . THR A 1 85 ? 13.201 4.513 -10.839 1.00 79.88 85 THR A CA 1
ATOM 658 C C . THR A 1 85 ? 12.019 3.686 -10.329 1.00 79.88 85 THR A C 1
ATOM 660 O O . THR A 1 85 ? 10.982 4.250 -9.983 1.00 79.88 85 THR A O 1
ATOM 663 N N . ALA A 1 86 ? 12.171 2.364 -10.203 1.00 81.25 86 ALA A N 1
ATOM 664 C CA . ALA A 1 86 ? 11.144 1.504 -9.613 1.00 81.25 86 ALA A CA 1
ATOM 665 C C . ALA A 1 86 ? 10.832 1.919 -8.167 1.00 81.25 86 ALA A C 1
ATOM 667 O O . ALA A 1 86 ? 9.668 2.070 -7.803 1.00 81.25 86 ALA A O 1
ATOM 668 N N . PHE A 1 87 ? 11.865 2.171 -7.358 1.00 85.12 87 PHE A N 1
ATOM 669 C CA . PHE A 1 87 ? 11.708 2.624 -5.979 1.00 85.12 87 PHE A CA 1
ATOM 670 C C . PHE A 1 87 ? 11.012 3.987 -5.896 1.00 85.12 87 PHE A C 1
ATOM 672 O O . PHE A 1 87 ? 10.109 4.157 -5.082 1.00 85.12 87 PHE A O 1
ATOM 679 N N . PHE A 1 88 ? 11.369 4.929 -6.772 1.00 84.38 88 PHE A N 1
ATOM 680 C CA . PHE A 1 88 ? 10.738 6.245 -6.879 1.00 84.38 88 PHE A CA 1
ATOM 681 C C . PHE A 1 88 ? 9.233 6.162 -7.164 1.00 84.38 88 PHE A C 1
ATOM 683 O O . PHE A 1 88 ? 8.458 6.907 -6.577 1.00 84.38 88 PHE A O 1
ATOM 690 N N . ILE A 1 89 ? 8.806 5.246 -8.037 1.00 83.19 89 ILE A N 1
ATOM 691 C CA . ILE A 1 89 ? 7.395 5.108 -8.432 1.00 83.19 89 ILE A CA 1
ATOM 692 C C . ILE A 1 89 ? 6.514 4.620 -7.272 1.00 83.19 89 ILE A C 1
ATOM 694 O O . ILE A 1 89 ? 5.332 4.964 -7.198 1.00 83.19 89 ILE A O 1
ATOM 698 N N . ILE A 1 90 ? 7.064 3.802 -6.373 1.00 87.75 90 ILE A N 1
ATOM 699 C CA . ILE A 1 90 ? 6.268 3.111 -5.353 1.00 87.75 90 ILE A CA 1
ATOM 700 C C . ILE A 1 90 ? 6.184 3.850 -4.007 1.00 87.75 90 ILE A C 1
ATOM 702 O O . ILE A 1 90 ? 5.386 3.431 -3.167 1.00 87.75 90 ILE A O 1
ATOM 706 N N . ILE A 1 91 ? 6.960 4.925 -3.802 1.00 90.44 91 ILE A N 1
ATOM 707 C CA . ILE A 1 91 ? 6.970 5.751 -2.577 1.00 90.44 91 ILE A CA 1
ATOM 708 C C . ILE A 1 91 ? 6.752 7.234 -2.889 1.00 90.44 91 ILE A C 1
ATOM 710 O O . ILE A 1 91 ? 6.971 7.688 -4.007 1.00 90.44 91 ILE A O 1
ATOM 714 N N . SER A 1 92 ? 6.352 8.026 -1.894 1.00 90.75 92 SER A N 1
ATOM 715 C CA . SER A 1 92 ? 6.128 9.460 -2.089 1.00 90.75 92 SER A CA 1
ATOM 716 C C . SER A 1 92 ? 7.423 10.218 -2.393 1.00 90.75 92 SER A C 1
ATOM 718 O O . SER A 1 92 ? 8.505 9.863 -1.923 1.00 90.75 92 SER A O 1
ATOM 720 N N . GLN A 1 93 ? 7.312 11.359 -3.083 1.00 88.38 93 GLN A N 1
ATOM 721 C CA . GLN A 1 93 ? 8.449 12.262 -3.306 1.00 88.38 93 GLN A CA 1
ATOM 722 C C . GLN A 1 93 ? 9.135 12.665 -1.990 1.00 88.38 93 GLN A C 1
ATOM 724 O O . GLN A 1 93 ? 10.353 12.806 -1.938 1.00 88.38 93 GLN A O 1
ATOM 729 N N . LYS A 1 94 ? 8.368 12.838 -0.905 1.00 86.81 94 LYS A N 1
ATOM 730 C CA . LYS A 1 94 ? 8.902 13.180 0.422 1.00 86.81 94 LYS A CA 1
ATOM 731 C C . LYS A 1 94 ? 9.782 12.054 0.978 1.00 86.81 94 LYS A C 1
ATOM 733 O O . LYS A 1 94 ? 10.881 12.317 1.477 1.00 86.81 94 LYS A O 1
ATOM 738 N N . ALA A 1 95 ? 9.327 10.810 0.847 1.00 87.75 95 ALA A N 1
ATOM 739 C CA . ALA A 1 95 ? 10.091 9.628 1.224 1.00 87.75 95 ALA A CA 1
ATOM 740 C C . ALA A 1 95 ? 11.321 9.426 0.334 1.00 87.75 95 ALA A C 1
ATOM 742 O O . ALA A 1 95 ? 12.416 9.153 0.834 1.00 87.75 95 ALA A O 1
ATOM 743 N N . TYR A 1 96 ? 11.174 9.647 -0.971 1.00 86.81 96 TYR A N 1
ATOM 744 C CA . TYR A 1 96 ? 12.285 9.576 -1.910 1.00 86.81 96 TYR A CA 1
ATOM 745 C C . TYR A 1 96 ? 13.328 10.670 -1.663 1.00 86.81 96 TYR A C 1
ATOM 747 O O . TYR A 1 96 ? 14.515 10.397 -1.682 1.00 86.81 96 TYR A O 1
ATOM 755 N N . ASN A 1 97 ? 12.943 11.894 -1.307 1.00 84.19 97 ASN A N 1
ATOM 756 C CA . ASN A 1 97 ? 13.913 12.938 -0.946 1.00 84.19 97 ASN A CA 1
ATOM 757 C C . ASN A 1 97 ? 14.688 12.603 0.343 1.00 84.19 97 ASN A C 1
ATOM 759 O O . ASN A 1 97 ? 15.783 13.114 0.568 1.00 84.19 97 ASN A O 1
ATOM 763 N N . SER A 1 98 ? 14.139 11.717 1.180 1.00 78.69 98 SER A N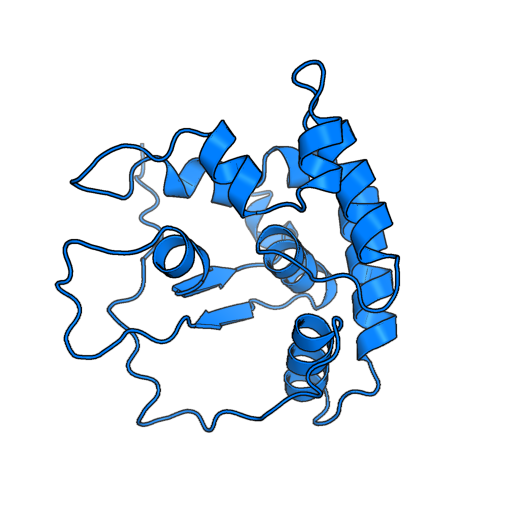 1
ATOM 764 C CA . SER A 1 98 ? 14.825 11.174 2.359 1.00 78.69 98 SER A CA 1
ATOM 765 C C . SER A 1 98 ? 15.839 10.072 1.997 1.00 78.69 98 SER A C 1
ATOM 767 O O . SER A 1 98 ? 16.614 9.661 2.854 1.00 78.69 98 SER A O 1
ATOM 769 N N . PHE A 1 99 ? 15.881 9.636 0.729 1.00 68.94 99 PHE A N 1
ATOM 770 C CA . PHE A 1 99 ? 16.822 8.652 0.169 1.00 68.94 99 PHE A CA 1
ATOM 771 C C . PHE A 1 99 ? 18.264 9.183 0.041 1.00 68.94 99 PHE A C 1
ATOM 773 O O . PHE A 1 99 ? 19.152 8.510 -0.486 1.00 68.94 99 PHE A O 1
ATOM 780 N N . CYS A 1 100 ? 18.546 10.393 0.531 1.00 57.28 100 CYS A N 1
ATOM 781 C CA . CYS A 1 100 ? 19.913 10.876 0.675 1.00 57.28 100 CYS A CA 1
ATOM 782 C C . CYS A 1 100 ? 20.734 9.855 1.486 1.00 57.28 100 CYS A C 1
ATOM 784 O O . CYS A 1 100 ? 20.391 9.552 2.628 1.00 57.28 100 CYS A O 1
ATOM 786 N N . LYS A 1 101 ? 21.851 9.382 0.905 1.00 57.34 101 LYS A N 1
ATOM 787 C CA . LYS A 1 101 ? 22.814 8.386 1.443 1.00 57.34 101 LYS A CA 1
ATOM 788 C C . LYS A 1 101 ? 22.539 6.902 1.129 1.00 57.34 101 LYS A C 1
ATOM 790 O O . LYS A 1 101 ? 23.076 6.052 1.833 1.00 57.34 101 LYS A O 1
ATOM 795 N N . ASN A 1 102 ? 21.761 6.564 0.094 1.00 64.00 102 ASN A N 1
ATOM 796 C CA . ASN A 1 102 ? 21.493 5.167 -0.312 1.00 64.00 102 ASN A CA 1
ATOM 797 C C . ASN A 1 102 ? 20.850 4.304 0.794 1.00 64.00 102 ASN A C 1
ATOM 799 O O . ASN A 1 102 ? 20.973 3.080 0.793 1.00 64.00 102 ASN A O 1
ATOM 803 N N . ASN A 1 103 ? 20.164 4.926 1.756 1.00 78.50 103 ASN A N 1
ATOM 804 C CA . ASN A 1 103 ? 19.518 4.215 2.854 1.00 78.50 103 ASN A CA 1
ATOM 805 C C . ASN A 1 103 ? 18.009 4.123 2.605 1.00 78.50 103 ASN A C 1
ATOM 807 O O . ASN A 1 103 ? 17.243 5.003 3.000 1.00 78.50 103 ASN A O 1
ATOM 811 N N . ARG A 1 104 ? 17.580 3.031 1.965 1.00 85.88 104 ARG A N 1
ATOM 812 C CA . ARG A 1 104 ? 16.158 2.774 1.677 1.00 85.88 104 ARG A CA 1
ATOM 813 C C . ARG A 1 104 ? 15.300 2.690 2.925 1.00 85.88 104 ARG A C 1
ATOM 815 O O . ARG A 1 104 ? 14.151 3.115 2.896 1.00 85.88 104 ARG A O 1
ATOM 822 N N . THR A 1 105 ? 15.845 2.183 4.024 1.00 89.31 105 THR A N 1
ATOM 823 C CA . THR A 1 105 ? 15.125 2.050 5.292 1.00 89.31 105 THR A CA 1
ATOM 824 C C . THR A 1 105 ? 14.623 3.407 5.782 1.00 89.31 105 THR A C 1
ATOM 826 O O . THR A 1 105 ? 13.473 3.511 6.196 1.00 89.31 105 THR A O 1
ATOM 829 N N . LEU A 1 106 ? 15.429 4.470 5.664 1.00 89.50 106 LEU A N 1
ATOM 830 C CA . LEU A 1 106 ? 15.005 5.827 6.032 1.00 89.50 106 LEU A CA 1
ATOM 831 C C . LEU A 1 106 ? 13.888 6.357 5.128 1.00 89.50 106 LEU A C 1
ATOM 833 O O . LEU A 1 106 ? 12.960 6.996 5.623 1.00 89.50 106 LEU A O 1
ATOM 837 N N . SER A 1 107 ? 13.936 6.063 3.827 1.00 91.25 107 SER A N 1
ATOM 838 C CA . SER A 1 107 ? 12.835 6.380 2.913 1.00 91.25 107 SER A CA 1
ATOM 839 C C . SER A 1 107 ? 11.551 5.662 3.314 1.00 91.25 107 SER A C 1
ATOM 841 O O . SER A 1 107 ? 10.502 6.293 3.351 1.00 91.25 107 SER A O 1
ATOM 843 N N . ILE A 1 108 ? 11.623 4.385 3.695 1.00 93.12 108 ILE A N 1
ATOM 844 C CA . ILE A 1 108 ? 10.447 3.641 4.162 1.00 93.12 108 ILE A CA 1
ATOM 845 C C . ILE A 1 108 ? 9.901 4.200 5.478 1.00 93.12 108 ILE A C 1
ATOM 847 O O . ILE A 1 108 ? 8.689 4.348 5.621 1.00 93.12 108 ILE A O 1
ATOM 851 N N . VAL A 1 109 ? 10.768 4.575 6.422 1.00 93.94 109 VAL A N 1
ATOM 852 C CA . VAL A 1 109 ? 10.335 5.259 7.651 1.00 93.94 109 VAL A CA 1
ATOM 853 C C . VAL A 1 109 ? 9.627 6.573 7.307 1.00 93.94 109 VAL A C 1
ATOM 855 O O . VAL A 1 109 ? 8.531 6.830 7.801 1.00 93.94 109 VAL A O 1
ATOM 858 N N . SER A 1 110 ? 10.200 7.381 6.416 1.00 93.12 110 SER A N 1
ATOM 859 C CA . SER A 1 110 ? 9.586 8.631 5.949 1.00 93.12 110 SER A CA 1
ATOM 860 C C . SER A 1 110 ? 8.228 8.389 5.275 1.00 93.12 110 SER A C 1
ATOM 862 O O . SER A 1 110 ? 7.265 9.108 5.550 1.00 93.12 110 SER A O 1
ATOM 864 N N . GLU A 1 111 ? 8.110 7.324 4.477 1.00 94.44 111 GLU A N 1
ATOM 865 C CA . GLU A 1 111 ? 6.850 6.911 3.856 1.00 94.44 111 GLU A CA 1
ATOM 866 C C . GLU A 1 111 ? 5.816 6.486 4.902 1.00 94.44 111 GLU A C 1
ATOM 868 O O . GLU A 1 111 ? 4.666 6.905 4.822 1.00 94.44 111 GLU A O 1
ATOM 873 N N . SER A 1 112 ? 6.207 5.741 5.939 1.00 95.50 112 SER A N 1
ATOM 874 C CA . SER A 1 112 ? 5.287 5.345 7.016 1.00 95.50 112 SER A CA 1
ATOM 875 C C . SER A 1 112 ? 4.689 6.546 7.746 1.00 95.50 112 SER A C 1
ATOM 877 O O . SER A 1 112 ? 3.482 6.587 7.978 1.00 95.50 112 SER A O 1
ATOM 879 N N . ILE A 1 113 ? 5.495 7.581 8.001 1.00 94.19 113 ILE A N 1
ATOM 880 C CA . ILE A 1 113 ? 5.037 8.836 8.608 1.00 94.19 113 ILE A CA 1
ATOM 881 C C . ILE A 1 113 ? 4.115 9.596 7.642 1.00 94.19 113 ILE A C 1
ATOM 883 O O . ILE A 1 113 ? 3.109 10.175 8.057 1.00 94.19 113 ILE A O 1
ATOM 887 N N . ASN A 1 114 ? 4.431 9.586 6.343 1.00 93.69 114 ASN A N 1
ATOM 888 C CA . ASN A 1 114 ? 3.574 10.180 5.321 1.00 93.69 114 ASN A CA 1
ATOM 889 C C . ASN A 1 114 ? 2.196 9.498 5.272 1.00 93.69 114 ASN A C 1
ATOM 891 O O . ASN A 1 114 ? 1.175 1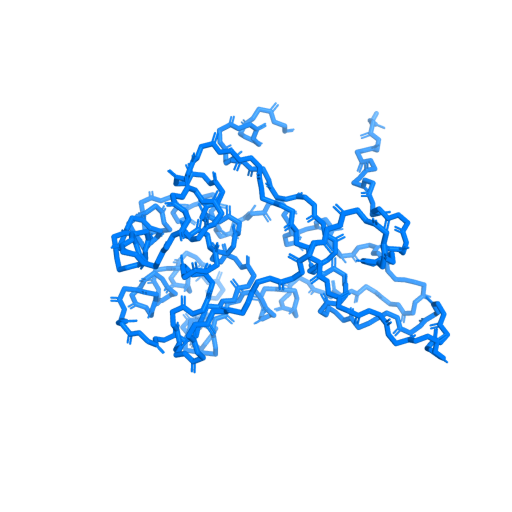0.185 5.280 1.00 93.69 114 ASN A O 1
ATOM 895 N N . ILE A 1 115 ? 2.157 8.164 5.293 1.00 94.94 115 ILE A N 1
ATOM 896 C CA . ILE A 1 115 ? 0.914 7.386 5.305 1.00 94.94 115 ILE A CA 1
ATOM 897 C C . ILE A 1 115 ? 0.140 7.574 6.612 1.00 94.94 115 ILE A C 1
ATOM 899 O O . ILE A 1 115 ? -1.083 7.676 6.568 1.00 94.94 115 ILE A O 1
ATOM 903 N N . ALA A 1 116 ? 0.812 7.730 7.754 1.00 95.06 116 ALA A N 1
ATOM 904 C CA . ALA A 1 116 ? 0.152 8.043 9.025 1.00 95.06 116 ALA A CA 1
ATOM 905 C C . ALA A 1 116 ? -0.579 9.403 9.016 1.00 95.06 116 ALA A C 1
ATOM 907 O O . ALA A 1 116 ? -1.487 9.627 9.813 1.00 95.06 116 ALA A O 1
ATOM 908 N N . THR A 1 117 ? -0.222 10.315 8.104 1.00 94.00 117 THR A N 1
ATOM 909 C CA . THR A 1 117 ? -0.923 11.596 7.942 1.00 94.00 117 THR A CA 1
ATOM 910 C C . THR A 1 117 ? -2.225 11.377 7.170 1.00 94.00 117 THR A C 1
ATOM 912 O O . THR A 1 117 ? -2.200 10.878 6.041 1.00 94.00 117 THR A O 1
ATOM 915 N N . ASN A 1 118 ? -3.363 11.736 7.774 1.00 91.31 118 ASN A N 1
ATOM 916 C CA . ASN A 1 118 ? -4.681 11.578 7.152 1.00 91.31 118 ASN A CA 1
ATOM 917 C C . ASN A 1 118 ? -4.739 12.332 5.811 1.00 91.31 118 ASN A C 1
ATOM 919 O O . ASN A 1 118 ? -4.176 13.419 5.683 1.00 91.31 118 ASN A O 1
ATOM 923 N N . TYR A 1 119 ? -5.406 11.747 4.816 1.00 92.56 119 TYR A N 1
ATOM 924 C CA . TYR A 1 119 ? -5.541 12.298 3.461 1.00 92.56 119 TYR A CA 1
ATOM 925 C C . TYR A 1 119 ? -4.248 12.452 2.638 1.00 92.56 119 TYR A C 1
ATOM 927 O O . TYR A 1 119 ? -4.309 12.990 1.532 1.00 92.56 119 TYR A O 1
ATOM 935 N N . SER A 1 120 ? -3.089 11.968 3.094 1.00 92.38 120 SER A N 1
ATOM 936 C CA . SER A 1 120 ? -1.921 11.866 2.207 1.00 92.38 120 SER A CA 1
ATOM 937 C C . SER A 1 120 ? -2.149 10.783 1.153 1.00 92.38 120 SER A C 1
ATOM 939 O O . SER A 1 120 ? -2.565 9.672 1.482 1.00 92.38 120 SER A O 1
ATOM 941 N N . TYR A 1 121 ? -1.834 11.062 -0.108 1.00 88.31 121 TYR A N 1
ATOM 942 C CA . TYR A 1 121 ? -1.951 10.046 -1.150 1.00 88.31 121 TYR A CA 1
ATOM 943 C C . TYR A 1 121 ? -0.989 8.882 -0.906 1.00 88.31 121 TYR A C 1
ATOM 945 O O . TYR A 1 121 ? 0.184 9.077 -0.581 1.00 88.31 121 TYR A O 1
ATOM 953 N N . SER A 1 122 ? -1.521 7.674 -1.066 1.00 89.06 122 SER A N 1
ATOM 954 C CA . SER A 1 122 ? -0.778 6.422 -0.998 1.00 89.06 122 SER A CA 1
ATOM 955 C C . SER A 1 122 ? -0.261 6.025 -2.374 1.00 89.06 122 SER A C 1
ATOM 957 O O . SER A 1 122 ? -0.889 6.323 -3.391 1.00 89.06 122 SER A O 1
ATOM 959 N N . LEU A 1 123 ? 0.865 5.319 -2.396 1.00 89.75 123 LEU A N 1
ATOM 960 C CA . LEU A 1 123 ? 1.452 4.771 -3.615 1.00 89.75 123 LEU A CA 1
ATOM 961 C C . LEU A 1 123 ? 1.538 3.250 -3.531 1.00 89.75 123 LEU A C 1
ATOM 963 O O . LEU A 1 123 ? 1.029 2.619 -2.604 1.00 89.75 123 LEU A O 1
ATOM 967 N N . PHE A 1 124 ? 2.129 2.647 -4.554 1.00 90.94 124 PHE A N 1
ATOM 968 C CA . PHE A 1 124 ? 2.049 1.213 -4.767 1.00 90.94 124 PHE A CA 1
ATOM 969 C C . PHE A 1 124 ? 2.624 0.383 -3.605 1.00 90.94 124 PHE A C 1
ATOM 971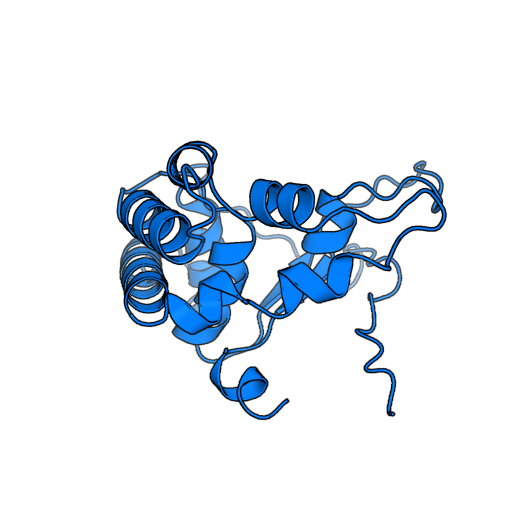 O O . PHE A 1 124 ? 2.056 -0.649 -3.259 1.00 90.94 124 PHE A O 1
ATOM 978 N N . LEU A 1 125 ? 3.674 0.854 -2.918 1.00 92.44 125 LEU A N 1
ATOM 979 C CA . LEU A 1 125 ? 4.192 0.146 -1.742 1.00 92.44 125 LEU A CA 1
ATOM 980 C C . LEU A 1 125 ? 3.146 0.048 -0.621 1.00 92.44 125 LEU A C 1
ATOM 982 O O . LEU A 1 125 ? 3.052 -0.976 0.053 1.00 92.44 125 LEU A O 1
ATOM 986 N N . THR A 1 126 ? 2.327 1.088 -0.439 1.00 94.56 126 THR A N 1
ATOM 987 C CA . THR A 1 126 ? 1.241 1.086 0.546 1.00 94.56 126 THR A CA 1
ATOM 988 C C . THR A 1 126 ? 0.212 0.005 0.236 1.00 94.56 126 THR A C 1
ATOM 990 O O . THR A 1 126 ? -0.235 -0.675 1.153 1.00 94.56 126 THR A O 1
ATOM 993 N N . LEU A 1 127 ? -0.124 -0.200 -1.043 1.00 94.19 127 LEU A N 1
ATOM 994 C CA . LEU A 1 127 ? -1.002 -1.290 -1.476 1.00 94.19 127 LEU A CA 1
ATOM 995 C C . LEU A 1 127 ? -0.403 -2.657 -1.118 1.00 94.19 127 LEU A C 1
ATOM 997 O O . LEU A 1 127 ? -1.115 -3.529 -0.617 1.00 94.19 127 LEU A O 1
ATOM 1001 N N . CYS A 1 128 ? 0.909 -2.835 -1.313 1.00 92.69 128 CYS A N 1
ATOM 1002 C CA . CYS A 1 128 ? 1.572 -4.083 -0.947 1.00 92.69 128 CYS A CA 1
ATOM 1003 C C . CYS A 1 128 ? 1.492 -4.368 0.549 1.00 92.69 128 CYS A C 1
ATOM 1005 O O . CYS A 1 128 ? 1.130 -5.471 0.961 1.00 92.69 128 CYS A O 1
ATOM 1007 N N . VAL A 1 129 ? 1.781 -3.362 1.367 1.00 95.19 129 VAL A N 1
ATOM 1008 C CA . VAL A 1 129 ? 1.741 -3.502 2.822 1.00 95.19 129 VAL A CA 1
ATOM 1009 C C . VAL A 1 129 ? 0.315 -3.687 3.337 1.00 95.19 129 VAL A C 1
ATOM 1011 O O . VAL A 1 129 ? 0.095 -4.505 4.228 1.00 95.19 129 VAL A O 1
ATOM 1014 N N . LEU A 1 130 ? -0.666 -3.020 2.729 1.00 97.25 130 LEU A N 1
ATOM 1015 C CA . LEU A 1 130 ? -2.075 -3.167 3.083 1.00 97.25 130 LEU A CA 1
ATOM 1016 C C . LEU A 1 130 ? -2.547 -4.623 2.965 1.00 97.25 130 LEU A C 1
ATOM 1018 O O . LEU A 1 130 ? -3.250 -5.082 3.858 1.00 97.25 130 LEU A O 1
ATOM 1022 N N . SER A 1 131 ? -2.095 -5.377 1.952 1.00 95.75 131 SER A N 1
ATOM 1023 C CA . SER A 1 131 ? -2.406 -6.817 1.836 1.00 95.75 131 SER A CA 1
ATOM 1024 C C . SER A 1 131 ? -1.967 -7.619 3.070 1.00 95.75 131 SER A C 1
ATOM 1026 O O . SER A 1 131 ? -2.661 -8.530 3.513 1.00 95.75 131 SER A O 1
ATOM 1028 N N . SER A 1 132 ? -0.848 -7.229 3.690 1.00 95.69 132 SER A N 1
ATOM 1029 C CA . SER A 1 132 ? -0.340 -7.862 4.913 1.00 95.69 132 SER A CA 1
ATOM 1030 C C . SER A 1 132 ? -1.184 -7.501 6.131 1.00 95.69 132 SER A C 1
ATOM 1032 O O . SER A 1 132 ? -1.439 -8.362 6.965 1.00 95.69 132 SER A O 1
ATOM 1034 N N . VAL A 1 133 ? -1.655 -6.253 6.206 1.00 97.25 133 VAL A N 1
ATOM 1035 C CA . VAL A 1 133 ? -2.547 -5.780 7.276 1.00 97.25 133 VAL A CA 1
ATOM 1036 C C . VAL A 1 133 ? -3.887 -6.505 7.249 1.00 97.25 133 VAL A C 1
ATOM 1038 O O . VAL A 1 133 ? -4.381 -6.911 8.297 1.00 97.25 133 VAL A O 1
ATOM 1041 N N . VAL A 1 134 ? -4.477 -6.674 6.064 1.00 97.06 134 VAL A N 1
ATOM 1042 C CA . VAL A 1 134 ? -5.771 -7.360 5.923 1.00 97.06 134 VAL A CA 1
ATOM 1043 C C . VAL A 1 134 ? -5.639 -8.883 5.906 1.00 97.06 134 VAL A C 1
ATOM 1045 O O . VAL A 1 134 ? -6.639 -9.584 6.015 1.00 97.06 134 VAL A O 1
ATOM 1048 N N . GLY A 1 135 ? -4.415 -9.401 5.777 1.00 95.25 135 GLY A N 1
ATOM 1049 C CA . GLY A 1 135 ? -4.119 -10.833 5.801 1.00 95.25 135 GLY A CA 1
ATOM 1050 C C . GLY A 1 135 ? -4.617 -11.608 4.579 1.00 95.25 135 GLY A C 1
ATOM 1051 O O . GLY A 1 135 ? -4.681 -12.832 4.635 1.00 95.25 135 GLY A O 1
ATOM 1052 N N . ILE A 1 136 ? -4.969 -10.922 3.488 1.00 92.56 136 ILE A N 1
ATOM 1053 C CA . ILE A 1 136 ? -5.465 -11.528 2.246 1.00 92.56 136 ILE A CA 1
ATOM 1054 C C . ILE A 1 136 ? -4.822 -10.871 1.017 1.00 92.56 136 ILE A C 1
ATOM 1056 O O . ILE A 1 136 ? -4.422 -9.703 1.083 1.00 92.56 136 ILE A O 1
ATOM 1060 N N . PRO A 1 137 ? -4.718 -11.586 -0.118 1.00 92.81 137 PRO A N 1
ATOM 1061 C CA . PRO A 1 137 ? -4.274 -10.986 -1.368 1.00 92.81 137 PRO A CA 1
ATOM 1062 C C . PRO A 1 137 ? -5.188 -9.840 -1.821 1.00 92.81 137 PRO A C 1
ATOM 1064 O O . PRO A 1 137 ? -6.406 -9.911 -1.668 1.00 92.81 137 PRO A O 1
ATOM 1067 N N . ILE A 1 138 ? -4.595 -8.805 -2.418 1.00 92.88 138 ILE A N 1
ATOM 1068 C CA . ILE A 1 138 ? -5.314 -7.687 -3.038 1.00 92.88 138 ILE A CA 1
ATOM 1069 C C . ILE A 1 138 ? -5.003 -7.673 -4.530 1.00 92.88 138 ILE A C 1
ATOM 1071 O O . ILE A 1 138 ? -3.839 -7.638 -4.932 1.00 92.88 138 ILE A O 1
ATOM 1075 N N . GLU A 1 139 ? -6.048 -7.673 -5.349 1.00 89.75 139 GLU A N 1
ATOM 1076 C CA . GLU A 1 139 ? -5.935 -7.527 -6.797 1.00 89.75 139 GLU A CA 1
ATOM 1077 C C . GLU A 1 139 ? -6.043 -6.050 -7.178 1.00 89.75 139 GLU A C 1
ATOM 1079 O O . GLU A 1 139 ? -6.961 -5.338 -6.766 1.00 89.75 139 GLU A O 1
ATOM 1084 N N . SER A 1 140 ? -5.057 -5.577 -7.934 1.00 86.38 140 SER A N 1
ATOM 1085 C CA . SER A 1 140 ? -5.003 -4.224 -8.468 1.00 86.38 140 SER A CA 1
ATOM 1086 C C . SER A 1 140 ? -5.273 -4.261 -9.958 1.00 86.38 140 SER A C 1
ATOM 1088 O O . SER A 1 140 ? -4.710 -5.103 -10.663 1.00 86.38 140 SER A O 1
ATOM 1090 N N . TYR A 1 141 ? -6.097 -3.321 -10.418 1.00 82.88 141 TYR A N 1
ATOM 1091 C CA . TYR A 1 141 ? -6.417 -3.150 -11.825 1.00 82.88 141 TYR A CA 1
ATOM 1092 C C . TYR A 1 141 ? -6.249 -1.689 -12.231 1.00 82.88 141 TYR A C 1
ATOM 1094 O O . TYR A 1 141 ? -6.867 -0.790 -11.657 1.00 82.88 141 TYR A O 1
ATOM 1102 N N . TYR A 1 142 ? -5.439 -1.465 -13.258 1.00 79.50 142 TYR A N 1
ATOM 1103 C CA . TYR A 1 142 ? -5.269 -0.184 -13.919 1.00 79.50 142 TYR A CA 1
ATOM 1104 C C . TYR A 1 142 ? -6.029 -0.207 -15.249 1.00 79.50 142 TYR A C 1
ATOM 1106 O O . TYR A 1 142 ? -5.792 -1.108 -16.060 1.00 79.50 142 TYR A O 1
ATOM 1114 N N . PRO A 1 143 ? -6.928 0.759 -15.504 1.00 73.50 143 PRO A N 1
ATOM 1115 C CA . PRO A 1 143 ? -7.715 0.775 -16.729 1.00 73.50 143 PRO A CA 1
ATOM 1116 C C . PRO A 1 143 ? -6.801 0.906 -17.954 1.00 73.50 143 PRO A C 1
ATOM 1118 O O . PRO A 1 143 ? -6.012 1.843 -18.056 1.00 73.50 143 PRO A O 1
ATOM 1121 N N . ILE A 1 144 ? -6.915 -0.037 -18.892 1.00 69.56 144 ILE A N 1
ATOM 1122 C CA . ILE A 1 144 ? -6.188 -0.007 -20.165 1.00 69.56 144 ILE A CA 1
ATOM 1123 C C . ILE A 1 144 ? -7.099 0.622 -21.223 1.00 69.56 144 ILE A C 1
ATOM 1125 O O . ILE A 1 144 ? -8.206 0.141 -21.469 1.00 69.56 144 ILE A O 1
ATOM 1129 N N . GLU A 1 145 ? -6.636 1.696 -21.860 1.00 66.81 145 GLU A N 1
ATOM 1130 C CA . GLU A 1 145 ? -7.338 2.322 -22.985 1.00 66.81 145 GLU A CA 1
ATOM 1131 C C . GLU A 1 145 ? -7.341 1.385 -24.203 1.00 66.81 145 GLU A C 1
ATOM 1133 O O . GLU A 1 145 ? -6.307 0.821 -24.565 1.00 66.81 145 GLU A O 1
ATOM 1138 N N . LYS A 1 146 ? -8.504 1.229 -24.856 1.00 60.59 146 LYS A N 1
ATOM 1139 C CA . LYS A 1 146 ? -8.725 0.250 -25.941 1.00 60.59 146 LYS A CA 1
ATOM 1140 C C . LYS A 1 146 ? -7.797 0.440 -27.155 1.00 60.59 146 LYS A C 1
ATOM 1142 O O . LYS A 1 146 ? -7.522 -0.540 -27.840 1.00 60.59 146 LYS A O 1
ATOM 1147 N N . ASP A 1 147 ? -7.280 1.649 -27.374 1.00 62.03 147 ASP A N 1
ATOM 1148 C CA . ASP A 1 147 ? -6.467 2.003 -28.548 1.00 62.03 147 ASP A CA 1
ATOM 1149 C C . ASP A 1 147 ? -4.951 2.047 -28.275 1.00 62.03 147 ASP A C 1
ATOM 1151 O O . ASP A 1 147 ? -4.161 2.359 -29.172 1.00 62.03 147 ASP A O 1
ATOM 1155 N N . ARG A 1 148 ? -4.507 1.735 -27.049 1.00 59.50 148 ARG A N 1
ATOM 1156 C CA . ARG A 1 148 ? -3.080 1.774 -26.705 1.00 59.50 148 ARG A CA 1
ATOM 1157 C C . ARG A 1 148 ? -2.382 0.507 -27.208 1.00 59.50 148 ARG A C 1
ATOM 1159 O O . ARG A 1 148 ? -2.786 -0.612 -26.897 1.00 59.50 148 ARG A O 1
ATOM 1166 N N . LYS A 1 149 ? -1.315 0.671 -27.998 1.00 56.34 149 LYS A N 1
ATOM 1167 C CA . LYS A 1 149 ? -0.509 -0.455 -28.497 1.00 56.34 149 LYS A CA 1
ATOM 1168 C C . LYS A 1 149 ? 0.108 -1.203 -27.309 1.00 56.34 149 LYS A C 1
ATOM 1170 O O . LYS A 1 149 ? 0.715 -0.573 -26.450 1.00 56.34 149 LYS A O 1
ATOM 1175 N N . GLU A 1 150 ? 0.052 -2.540 -27.309 1.00 54.19 150 GLU A N 1
ATOM 1176 C CA . GLU A 1 150 ? 0.598 -3.417 -26.243 1.00 54.19 150 GLU A CA 1
ATOM 1177 C C . GLU A 1 150 ? 2.078 -3.164 -25.888 1.00 54.19 150 GLU A C 1
ATOM 1179 O O . GLU A 1 150 ? 2.570 -3.619 -24.856 1.00 54.19 150 GLU A O 1
ATOM 1184 N N . ILE A 1 151 ? 2.797 -2.461 -26.763 1.00 50.62 151 ILE A N 1
ATOM 1185 C CA . ILE A 1 151 ? 4.231 -2.180 -26.692 1.00 50.62 151 ILE A CA 1
ATOM 1186 C C . ILE A 1 151 ? 4.528 -0.974 -25.770 1.00 50.62 151 ILE A C 1
ATOM 1188 O O . ILE A 1 151 ? 5.662 -0.811 -25.332 1.00 50.62 151 ILE A O 1
ATOM 1192 N N . GLU A 1 152 ? 3.522 -0.168 -25.417 1.00 55.75 152 GLU A N 1
ATOM 1193 C CA . GLU A 1 152 ? 3.659 1.061 -24.617 1.00 55.75 152 GLU A CA 1
ATOM 1194 C C . GLU A 1 152 ? 2.973 0.939 -23.249 1.00 55.75 152 GLU A C 1
ATOM 1196 O O . GLU A 1 152 ? 2.176 1.790 -22.852 1.00 55.75 152 GLU A O 1
ATOM 1201 N N . LYS A 1 153 ? 3.268 -0.133 -22.502 1.00 62.94 153 LYS A N 1
ATOM 1202 C CA . LYS A 1 153 ? 2.794 -0.217 -21.117 1.00 62.94 153 LYS A CA 1
ATOM 1203 C C . LYS A 1 153 ? 3.476 0.845 -20.265 1.00 62.94 153 LYS A C 1
ATOM 1205 O O . LYS A 1 153 ? 4.705 0.908 -20.203 1.00 62.94 153 LYS A O 1
ATOM 1210 N N . THR A 1 154 ? 2.685 1.665 -19.582 1.00 71.25 154 THR A N 1
ATOM 1211 C CA . THR A 1 154 ? 3.220 2.619 -18.603 1.00 71.25 154 THR A CA 1
ATOM 1212 C C . THR A 1 154 ? 3.780 1.887 -17.385 1.00 71.25 154 THR A C 1
ATOM 1214 O O . THR A 1 154 ? 3.360 0.776 -17.064 1.00 71.25 154 THR A O 1
ATOM 1217 N N . ALA A 1 155 ? 4.692 2.524 -16.646 1.00 70.75 155 ALA A N 1
ATOM 1218 C CA . ALA A 1 155 ? 5.147 1.966 -15.374 1.00 70.75 155 ALA A CA 1
ATOM 1219 C C . ALA A 1 155 ? 3.971 1.718 -14.407 1.00 70.75 155 ALA A C 1
ATOM 1221 O O . ALA A 1 155 ? 3.947 0.715 -13.702 1.00 70.75 155 ALA A O 1
ATOM 1222 N N . TYR A 1 156 ? 2.942 2.571 -14.438 1.00 72.19 156 TYR A N 1
ATOM 1223 C CA . TYR A 1 156 ? 1.716 2.362 -13.669 1.00 72.19 156 TYR A CA 1
ATOM 1224 C C . TYR A 1 156 ? 0.975 1.085 -14.075 1.00 72.19 156 TYR A C 1
ATOM 1226 O O . TYR A 1 156 ? 0.589 0.323 -13.202 1.00 72.19 156 TYR A O 1
ATOM 1234 N N . GLU A 1 157 ? 0.830 0.780 -15.364 1.00 74.81 157 GLU A N 1
ATOM 1235 C CA . GLU A 1 157 ? 0.217 -0.486 -15.796 1.00 74.81 157 GLU A CA 1
ATOM 1236 C C . GLU A 1 157 ? 1.011 -1.714 -15.343 1.00 74.81 157 GLU A C 1
ATOM 1238 O O . GLU A 1 157 ? 0.422 -2.755 -15.062 1.00 74.81 157 GLU A O 1
ATOM 1243 N N . ILE A 1 158 ? 2.338 -1.594 -15.277 1.00 74.50 158 ILE A N 1
ATOM 1244 C CA . ILE A 1 158 ? 3.234 -2.659 -14.818 1.00 74.50 158 ILE A CA 1
ATOM 1245 C C . ILE A 1 158 ? 3.017 -2.942 -13.326 1.00 74.50 158 ILE A C 1
ATOM 1247 O O . ILE A 1 158 ? 2.912 -4.100 -12.927 1.00 74.50 158 ILE A O 1
ATOM 1251 N N . PHE A 1 159 ? 2.905 -1.895 -12.506 1.00 76.38 159 PHE A N 1
ATOM 1252 C CA . PHE A 1 159 ? 2.684 -2.045 -11.068 1.00 76.38 159 PHE A CA 1
ATOM 1253 C C . PHE A 1 159 ? 1.224 -2.391 -10.727 1.00 76.38 159 PHE A C 1
ATOM 1255 O O . PHE A 1 159 ? 0.981 -3.290 -9.934 1.00 76.38 159 PHE A O 1
ATOM 1262 N N . PHE A 1 160 ? 0.237 -1.732 -11.333 1.00 79.44 160 PHE A N 1
ATOM 1263 C CA . PHE A 1 160 ? -1.162 -1.744 -10.882 1.00 79.44 160 PHE A CA 1
ATOM 1264 C C . PHE A 1 160 ? -2.078 -2.739 -11.621 1.00 79.44 160 PHE A C 1
ATOM 1266 O O . PHE A 1 160 ? -3.288 -2.656 -11.468 1.00 79.44 160 PHE A O 1
ATOM 1273 N N . ASN A 1 161 ? -1.543 -3.688 -12.396 1.00 80.19 161 ASN A N 1
ATOM 1274 C CA . ASN A 1 161 ? -2.292 -4.834 -12.946 1.00 80.19 161 ASN A CA 1
ATOM 1275 C C . ASN A 1 161 ? -1.728 -6.155 -12.406 1.00 80.19 161 ASN A C 1
ATOM 1277 O O . ASN A 1 161 ? -1.174 -6.973 -13.148 1.00 80.19 161 ASN A O 1
ATOM 1281 N N . CYS A 1 162 ? -1.801 -6.340 -11.089 1.00 81.19 162 CYS A N 1
ATOM 1282 C CA . CYS A 1 162 ? -1.197 -7.481 -10.412 1.00 81.19 162 CYS A CA 1
ATOM 1283 C C . CYS A 1 162 ? -1.987 -7.923 -9.177 1.00 81.19 162 CYS A C 1
ATOM 1285 O O . CYS A 1 162 ? -2.812 -7.186 -8.639 1.00 81.19 162 CYS A O 1
ATOM 1287 N N . THR A 1 163 ? -1.675 -9.125 -8.698 1.00 86.81 163 THR A N 1
ATOM 1288 C CA . THR A 1 163 ? -2.088 -9.599 -7.376 1.00 86.81 163 THR A CA 1
ATOM 1289 C C . THR A 1 163 ? -0.949 -9.363 -6.394 1.00 86.81 163 THR A C 1
ATOM 1291 O O . THR A 1 163 ? 0.148 -9.897 -6.578 1.00 86.81 163 THR A O 1
ATOM 1294 N N . VAL A 1 164 ? -1.210 -8.614 -5.325 1.00 88.44 164 VAL A N 1
ATOM 1295 C CA . VAL A 1 164 ? -0.260 -8.445 -4.225 1.00 88.44 164 VAL A CA 1
ATOM 1296 C C . VAL A 1 164 ? -0.647 -9.338 -3.057 1.00 88.44 164 VAL A C 1
ATOM 1298 O O . VAL A 1 164 ? -1.809 -9.387 -2.667 1.00 88.44 164 VAL A O 1
ATOM 1301 N N . ARG A 1 165 ? 0.329 -10.062 -2.507 1.00 90.69 165 ARG A N 1
ATOM 1302 C CA . ARG A 1 165 ? 0.124 -11.044 -1.434 1.00 90.69 165 ARG A CA 1
ATOM 1303 C C . ARG A 1 165 ? 0.653 -10.545 -0.088 1.00 90.69 165 ARG A C 1
ATOM 1305 O O . ARG A 1 165 ? 1.631 -9.798 -0.092 1.00 90.69 165 ARG A O 1
ATOM 1312 N N . PRO A 1 166 ? 0.109 -11.018 1.045 1.00 92.75 166 PRO A N 1
ATOM 1313 C CA . PRO A 1 166 ? 0.657 -10.730 2.366 1.00 92.75 166 PRO A CA 1
ATOM 1314 C C . PRO A 1 166 ? 2.151 -11.068 2.481 1.00 92.75 166 PRO A C 1
ATOM 1316 O O . PRO A 1 166 ? 2.611 -12.094 1.981 1.00 92.75 166 PRO A O 1
ATOM 1319 N N . ARG A 1 167 ? 2.914 -10.251 3.214 1.00 90.50 167 ARG A N 1
ATOM 1320 C CA . ARG A 1 167 ? 4.352 -10.436 3.481 1.00 90.50 167 ARG A CA 1
ATOM 1321 C C . ARG A 1 167 ? 4.681 -11.819 4.038 1.00 90.50 167 ARG A C 1
ATOM 1323 O O . ARG A 1 167 ? 5.703 -12.391 3.676 1.00 90.50 167 ARG A O 1
ATOM 1330 N N . VAL A 1 168 ? 3.827 -12.362 4.904 1.00 85.06 168 VAL A N 1
ATOM 1331 C CA . VAL A 1 168 ? 4.019 -13.693 5.505 1.00 85.06 168 VAL A CA 1
ATOM 1332 C C . VAL A 1 168 ? 4.006 -14.823 4.469 1.00 85.06 168 VAL A C 1
ATOM 1334 O O . VAL A 1 168 ? 4.698 -15.815 4.657 1.00 85.06 168 VAL A O 1
ATOM 1337 N N . GLU A 1 169 ? 3.307 -14.652 3.343 1.00 81.31 169 GLU A N 1
ATOM 1338 C CA . GLU A 1 169 ? 3.347 -15.594 2.213 1.00 81.31 169 GLU A CA 1
ATOM 1339 C C . GLU A 1 169 ? 4.602 -15.403 1.345 1.00 81.31 169 GLU A C 1
ATOM 1341 O O . GLU A 1 169 ? 4.981 -16.302 0.600 1.00 81.31 169 GLU A O 1
ATOM 1346 N N . GLN A 1 170 ? 5.250 -14.237 1.432 1.00 70.19 170 GLN A N 1
ATOM 1347 C CA . GLN A 1 170 ? 6.427 -13.881 0.636 1.00 70.19 170 GLN A CA 1
ATOM 1348 C C . GLN A 1 170 ? 7.755 -14.130 1.366 1.00 70.19 170 GLN A C 1
ATOM 1350 O O . GLN A 1 170 ? 8.786 -14.247 0.719 1.00 70.19 170 GLN A O 1
ATOM 1355 N N . ALA A 1 171 ? 7.753 -14.225 2.699 1.00 57.66 171 ALA A N 1
ATOM 1356 C CA . ALA A 1 171 ? 8.960 -14.421 3.512 1.00 57.66 171 ALA A CA 1
ATOM 1357 C C . ALA A 1 171 ? 9.576 -15.835 3.404 1.00 57.66 171 ALA A C 1
ATOM 1359 O O . ALA A 1 171 ? 10.637 -16.089 3.973 1.00 57.66 171 ALA A O 1
ATOM 1360 N N . HIS A 1 172 ? 8.908 -16.749 2.696 1.00 44.38 172 HIS A N 1
ATOM 1361 C CA . HIS A 1 172 ? 9.346 -18.126 2.452 1.00 44.38 172 HIS A CA 1
ATOM 1362 C C . HIS A 1 172 ? 9.772 -18.384 0.994 1.00 44.38 172 HIS A C 1
ATOM 1364 O O . HIS A 1 172 ? 10.013 -19.537 0.632 1.00 44.38 172 HIS A O 1
ATOM 1370 N N . LEU A 1 173 ? 9.835 -17.331 0.171 1.00 40.50 173 LEU A N 1
ATOM 1371 C CA . LEU A 1 173 ? 10.279 -17.355 -1.228 1.00 40.50 173 LEU A CA 1
ATOM 1372 C C . LEU A 1 173 ? 11.710 -16.820 -1.349 1.00 40.50 173 LEU A C 1
ATOM 1374 O O . LEU A 1 173 ? 12.440 -17.343 -2.220 1.00 40.50 173 LEU A O 1
#

Foldseek 3Di:
DDPPPQCLDDADDCPPDDDDDDFDPFLLRLLQSVCCVVPNGRPCSLVLLLLLLVLLLVPLVCLLPPVQLVNQQPPAPVHGCDSLNSLPQAADPQLNVLCPPVDSSSSSNRRSVQSNDPRRHHGLSSVLSSQQSVQHKDAFDDDDDPPDDPNDDDPCSSRRGHIHHHVVVVVVD

pLDDT: mean 79.26, std 19.43, range [25.56, 98.12]

Secondary structure (DSSP, 8-state):
-------------TTSS-PPPPPPSSTTHHHHHHHHHHHSSSTTHHHHHHHHHHHHHHTHHHHTT-HHHHHTTT--TT----HHHHHHHHS-HHHHHTTTTS-HHHHHHHHHHHHHSTTPPP-HHHHHHHHHHHTS-EEE-PPPPTTS-TT---HHHHHHSEEE--HHHHTT-